Protein AF-A0A4Y2BB35-F1 (afdb_monomer_lite)

Radius of gyration: 25.3 Å; chains: 1; bounding box: 57×41×61 Å

Secondary structure (DSSP, 8-state):
-----BTGGGS--TTS-GGG-TT-B-----EEPTTT--EE-TT--GGGSGGGGT--PPP-PPPPTTHHHHHSS-SHHHHHHHHTHHHHHHHHHHHT---S-----TT-SS---------

Structure (mmCIF, N/CA/C/O backbone):
data_AF-A0A4Y2BB35-F1
#
_entry.id   AF-A0A4Y2BB35-F1
#
loop_
_atom_site.group_PDB
_atom_site.id
_atom_site.type_symbol
_atom_site.label_atom_id
_atom_site.label_alt_id
_atom_site.label_comp_id
_atom_site.label_asym_id
_atom_site.label_entity_id
_atom_site.label_seq_id
_atom_site.pdbx_PDB_ins_code
_atom_site.Cartn_x
_atom_site.Cartn_y
_atom_site.Cartn_z
_atom_site.occupancy
_atom_site.B_iso_or_equiv
_atom_site.auth_seq_id
_atom_site.auth_comp_id
_atom_site.auth_asym_id
_atom_site.auth_atom_id
_atom_site.pdbx_PDB_model_num
ATOM 1 N N . MET A 1 1 ? 40.602 7.270 -13.085 1.00 34.38 1 MET A N 1
ATOM 2 C CA . MET A 1 1 ? 39.403 7.978 -13.578 1.00 34.38 1 MET A CA 1
ATOM 3 C C . MET A 1 1 ? 38.334 6.911 -13.739 1.00 34.38 1 MET A C 1
ATOM 5 O O . MET A 1 1 ? 38.337 6.217 -14.743 1.00 34.38 1 MET A O 1
ATOM 9 N N . TRP A 1 2 ? 37.562 6.650 -12.684 1.00 41.47 2 TRP A N 1
ATOM 10 C CA . TRP A 1 2 ? 36.576 5.568 -12.674 1.00 41.47 2 TRP A CA 1
ATOM 11 C C . TRP A 1 2 ? 35.355 6.042 -13.463 1.00 41.47 2 TRP A C 1
ATOM 13 O O . TRP A 1 2 ? 34.714 7.020 -13.087 1.00 41.47 2 TRP A O 1
ATOM 23 N N . GLN A 1 3 ? 35.121 5.438 -14.627 1.00 48.91 3 GLN A N 1
ATOM 24 C CA . GLN A 1 3 ? 33.925 5.690 -15.424 1.00 48.91 3 GLN A CA 1
ATOM 25 C C . GLN A 1 3 ? 32.750 5.045 -14.687 1.00 48.91 3 GLN A C 1
ATOM 27 O O . GLN A 1 3 ? 32.669 3.823 -14.613 1.00 48.91 3 GLN A O 1
ATOM 32 N N . GLY A 1 4 ? 31.885 5.870 -14.095 1.00 52.38 4 GLY A N 1
ATOM 33 C CA . GLY A 1 4 ? 30.681 5.404 -13.414 1.00 52.38 4 GLY A CA 1
ATOM 34 C C . GLY A 1 4 ? 29.823 4.555 -14.353 1.00 52.38 4 GLY A C 1
ATOM 35 O O . GLY A 1 4 ? 29.536 4.954 -15.484 1.00 52.38 4 GLY A O 1
ATOM 36 N N . LEU A 1 5 ? 29.426 3.376 -13.877 1.00 57.91 5 LEU A N 1
ATOM 37 C CA . LEU A 1 5 ? 28.651 2.374 -14.611 1.00 57.91 5 LEU A CA 1
ATOM 38 C C . LEU A 1 5 ? 27.168 2.784 -14.669 1.00 57.91 5 LEU A C 1
ATOM 40 O O . LEU A 1 5 ? 26.292 2.195 -14.035 1.00 57.91 5 LEU A O 1
ATOM 44 N N . TYR A 1 6 ? 26.888 3.864 -15.398 1.00 56.31 6 TYR A N 1
ATOM 45 C CA . TYR A 1 6 ? 25.542 4.385 -15.615 1.00 56.31 6 TYR A CA 1
ATOM 46 C C . TYR A 1 6 ? 24.752 3.414 -16.511 1.00 56.31 6 TYR A C 1
ATOM 48 O O . TYR A 1 6 ? 25.129 3.215 -17.662 1.00 56.31 6 TYR A O 1
ATOM 56 N N . LEU A 1 7 ? 23.639 2.860 -16.002 1.00 59.09 7 LEU A N 1
ATOM 57 C CA . LEU A 1 7 ? 22.697 1.967 -16.712 1.00 59.09 7 LEU A CA 1
ATOM 58 C C . LEU A 1 7 ? 23.144 0.505 -16.905 1.00 59.09 7 LEU A C 1
ATOM 60 O O . LEU A 1 7 ? 22.440 -0.252 -17.574 1.00 59.09 7 LEU A O 1
ATOM 64 N N . GLU A 1 8 ? 24.238 0.058 -16.279 1.00 64.69 8 GLU A N 1
ATOM 65 C CA . GLU A 1 8 ? 24.688 -1.340 -16.413 1.00 64.69 8 GLU A CA 1
ATOM 66 C C . GLU A 1 8 ? 23.701 -2.381 -15.863 1.00 64.69 8 GLU A C 1
ATOM 68 O O . GLU A 1 8 ? 23.745 -3.536 -16.277 1.00 64.69 8 GLU A O 1
ATOM 73 N N . ALA A 1 9 ? 22.752 -1.982 -15.011 1.00 64.62 9 ALA A N 1
ATOM 74 C CA . ALA A 1 9 ? 21.692 -2.873 -14.539 1.00 64.62 9 ALA A CA 1
ATOM 75 C C . ALA A 1 9 ? 20.837 -3.478 -15.673 1.00 64.62 9 ALA A C 1
ATOM 77 O O . ALA A 1 9 ? 20.246 -4.537 -15.489 1.00 64.62 9 ALA A O 1
ATOM 78 N N . PHE A 1 10 ? 20.773 -2.825 -16.839 1.00 67.12 10 PHE A N 1
ATOM 79 C CA . PHE A 1 10 ? 20.014 -3.297 -18.005 1.00 67.12 10 PHE A CA 1
ATOM 80 C C . PHE A 1 10 ? 20.878 -4.016 -19.050 1.00 67.12 10 PHE A C 1
ATOM 82 O O . PHE A 1 10 ? 20.348 -4.545 -20.024 1.00 67.12 10 PHE A O 1
ATOM 89 N N . GLY A 1 11 ? 22.197 -4.039 -18.854 1.00 71.56 11 GLY A N 1
ATOM 90 C CA . GLY A 1 11 ? 23.178 -4.697 -19.715 1.00 71.56 11 GLY A CA 1
ATOM 91 C C . GLY A 1 11 ? 24.036 -5.650 -18.897 1.00 71.56 11 GLY A C 1
ATOM 92 O O . GLY A 1 11 ? 25.254 -5.490 -18.859 1.00 71.56 11 GLY A O 1
ATOM 93 N N . TYR A 1 12 ? 23.382 -6.581 -18.195 1.00 74.06 12 TYR A N 1
ATOM 94 C CA . TYR A 1 12 ? 24.055 -7.528 -17.312 1.00 74.06 12 TYR A CA 1
ATOM 95 C C . TYR A 1 12 ? 25.132 -8.318 -18.066 1.00 74.06 12 TYR A C 1
ATOM 97 O O . TYR A 1 12 ? 24.848 -8.994 -19.056 1.00 74.06 12 TYR A O 1
ATOM 105 N N . ASP A 1 13 ? 26.359 -8.241 -17.563 1.00 77.75 13 ASP A N 1
ATOM 106 C CA . ASP A 1 13 ? 27.518 -8.995 -18.009 1.00 77.75 13 ASP A CA 1
ATOM 107 C C . ASP A 1 13 ? 27.920 -9.960 -16.882 1.00 77.75 13 ASP A C 1
ATOM 109 O O . ASP A 1 13 ? 28.401 -9.514 -15.836 1.00 77.75 13 ASP A O 1
ATOM 113 N N . PRO A 1 14 ? 27.742 -11.279 -17.063 1.00 79.81 14 PRO A N 1
ATOM 114 C CA . PRO A 1 14 ? 28.024 -12.270 -16.027 1.00 79.81 14 PRO A CA 1
ATOM 115 C C . PRO A 1 14 ? 29.504 -12.355 -15.627 1.00 79.81 14 PRO A C 1
ATOM 117 O O . PRO A 1 14 ? 29.822 -13.007 -14.636 1.00 79.81 14 PRO A O 1
ATOM 120 N N . ILE A 1 15 ? 30.411 -11.730 -16.382 1.00 83.38 15 ILE A N 1
ATOM 121 C CA . ILE A 1 15 ? 31.850 -11.713 -16.094 1.00 83.38 15 ILE A CA 1
ATOM 122 C C . ILE A 1 15 ? 32.197 -10.612 -15.074 1.00 83.38 15 ILE A C 1
ATOM 124 O O . ILE A 1 15 ? 33.251 -10.664 -14.438 1.00 83.38 15 ILE A O 1
ATOM 128 N N . LYS A 1 16 ? 31.319 -9.620 -14.881 1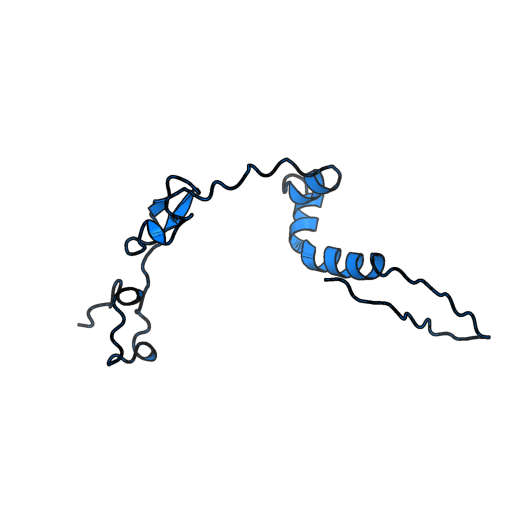.00 78.19 16 LYS A N 1
ATOM 129 C CA . LYS A 1 16 ? 31.555 -8.491 -13.974 1.00 78.19 16 LYS A CA 1
ATOM 130 C C . LYS A 1 16 ? 31.107 -8.800 -12.548 1.00 78.19 16 LYS A C 1
ATOM 132 O O . LYS A 1 16 ? 29.995 -9.271 -12.312 1.00 78.19 16 LYS A O 1
ATOM 137 N N . ASP A 1 17 ? 31.950 -8.440 -11.582 1.00 77.88 17 ASP A N 1
ATOM 138 C CA . ASP A 1 17 ? 31.593 -8.465 -10.163 1.00 77.88 17 ASP A CA 1
ATOM 139 C C . ASP A 1 17 ? 30.937 -7.139 -9.751 1.00 77.88 17 ASP A C 1
ATOM 141 O O . ASP A 1 17 ? 31.586 -6.186 -9.313 1.00 77.88 17 ASP A O 1
ATOM 145 N N . TYR A 1 18 ? 29.614 -7.078 -9.903 1.00 74.88 18 TYR A N 1
ATOM 146 C CA . TYR A 1 18 ? 28.801 -5.912 -9.551 1.00 74.88 18 TYR A CA 1
ATOM 147 C C . TYR A 1 18 ? 28.854 -5.544 -8.061 1.00 74.88 18 TYR A C 1
ATOM 149 O O . TYR A 1 18 ? 28.551 -4.403 -7.714 1.00 74.88 18 TYR A O 1
ATOM 157 N N . TRP A 1 19 ? 29.268 -6.460 -7.177 1.00 74.75 19 TRP A N 1
ATOM 158 C CA . TRP A 1 19 ? 29.418 -6.175 -5.748 1.00 74.75 19 TRP A CA 1
ATOM 159 C C . TRP A 1 19 ? 30.554 -5.181 -5.474 1.00 74.75 19 TRP A C 1
ATOM 161 O O . TRP A 1 19 ? 30.496 -4.405 -4.520 1.00 74.75 19 TRP A O 1
ATOM 171 N N . LEU A 1 20 ? 31.568 -5.157 -6.344 1.00 76.94 20 LEU A N 1
ATOM 172 C CA . LEU A 1 20 ? 32.710 -4.242 -6.265 1.00 76.94 20 LEU A CA 1
ATOM 173 C C . LEU A 1 20 ? 32.413 -2.850 -6.841 1.00 76.94 20 LEU A C 1
ATOM 175 O O . LEU A 1 20 ? 33.253 -1.954 -6.749 1.00 76.94 20 LEU A O 1
ATOM 179 N N . HIS A 1 21 ? 31.223 -2.647 -7.411 1.00 70.38 21 HIS A N 1
ATOM 180 C CA . HIS A 1 21 ? 30.821 -1.408 -8.066 1.00 70.38 21 HIS A CA 1
ATOM 181 C C . HIS A 1 21 ? 29.663 -0.731 -7.315 1.00 70.38 21 HIS A C 1
ATOM 183 O O . HIS A 1 21 ? 28.517 -0.801 -7.755 1.00 70.38 21 HIS A O 1
ATOM 189 N N . PRO A 1 22 ? 29.938 -0.005 -6.213 1.00 63.81 22 PRO A N 1
ATOM 190 C CA . PRO A 1 22 ? 28.908 0.702 -5.442 1.00 63.81 22 PRO A CA 1
ATOM 191 C C . PRO A 1 22 ? 28.172 1.799 -6.234 1.00 63.81 22 PRO A C 1
ATOM 193 O O . PRO A 1 22 ? 27.133 2.284 -5.796 1.00 63.81 22 PRO A O 1
ATOM 196 N N . GLU A 1 23 ? 28.688 2.181 -7.405 1.00 65.06 23 GLU A N 1
ATOM 197 C CA . GLU A 1 23 ? 28.062 3.128 -8.335 1.00 65.06 23 GLU A CA 1
ATOM 198 C C . GLU A 1 23 ? 27.192 2.453 -9.409 1.00 65.06 23 GLU A C 1
ATOM 200 O O . GLU A 1 23 ? 26.642 3.147 -10.268 1.00 65.06 23 GLU A O 1
ATOM 205 N N . ALA A 1 24 ? 27.052 1.121 -9.383 1.00 64.25 24 ALA A N 1
ATOM 206 C CA . ALA A 1 24 ? 26.137 0.400 -10.259 1.00 64.25 24 ALA A CA 1
ATOM 207 C C . ALA A 1 24 ? 24.702 0.873 -9.986 1.00 64.25 24 ALA A C 1
ATOM 209 O O . ALA A 1 24 ? 24.076 0.535 -8.982 1.00 64.25 24 ALA A O 1
ATOM 210 N N . ALA A 1 25 ? 24.189 1.707 -10.887 1.00 66.69 25 ALA A N 1
ATOM 211 C CA . ALA A 1 25 ? 22.910 2.371 -10.726 1.00 66.69 25 ALA A CA 1
ATOM 212 C C . ALA A 1 25 ? 21.998 2.074 -11.917 1.00 66.69 25 ALA A C 1
ATOM 214 O O . ALA A 1 25 ? 22.348 2.312 -13.074 1.00 66.69 25 ALA A O 1
ATOM 215 N N . ILE A 1 26 ? 20.771 1.647 -11.606 1.00 68.19 26 ILE A N 1
ATOM 216 C CA . ILE A 1 26 ? 19.649 1.502 -12.553 1.00 68.19 26 ILE A CA 1
ATOM 217 C C . ILE A 1 26 ? 19.342 2.857 -13.235 1.00 68.19 26 ILE A C 1
ATOM 219 O O . ILE A 1 26 ? 18.848 2.923 -14.355 1.00 68.19 26 ILE A O 1
ATOM 223 N N . GLY A 1 27 ? 19.694 3.970 -12.586 1.00 72.56 27 GLY A N 1
ATOM 224 C CA . GLY A 1 27 ? 19.449 5.328 -13.067 1.00 72.56 27 GLY A CA 1
ATOM 225 C C . GLY A 1 27 ? 18.250 5.984 -12.378 1.00 72.56 27 GLY A C 1
ATOM 226 O O . GLY A 1 27 ? 17.564 5.385 -11.552 1.00 72.56 27 GLY A O 1
ATOM 227 N N . LYS A 1 28 ? 18.009 7.268 -12.671 1.00 76.19 28 LYS A N 1
ATOM 228 C CA . LYS A 1 28 ? 16.917 8.038 -12.047 1.00 76.19 28 LYS A CA 1
ATOM 229 C C . LYS A 1 28 ? 15.560 7.645 -12.649 1.00 76.19 28 LYS A C 1
ATOM 231 O O . LYS A 1 28 ? 15.397 7.707 -13.864 1.00 76.19 28 LYS A O 1
ATOM 236 N N . MET A 1 29 ? 14.573 7.344 -11.800 1.00 80.19 29 MET A N 1
ATOM 237 C CA . MET A 1 29 ? 13.168 7.142 -12.195 1.00 80.19 29 MET A CA 1
ATOM 238 C C . MET A 1 29 ? 12.462 8.492 -12.390 1.00 80.19 29 MET A C 1
ATOM 240 O O . MET A 1 29 ? 11.743 8.976 -11.512 1.00 80.19 29 MET A O 1
ATOM 244 N N . ASN A 1 30 ? 12.737 9.157 -13.509 1.00 81.44 30 ASN A N 1
ATOM 245 C CA . ASN A 1 30 ? 12.249 10.510 -13.794 1.00 81.44 30 ASN A CA 1
ATOM 246 C C . ASN A 1 30 ? 11.291 10.598 -14.987 1.00 81.44 30 ASN A C 1
ATOM 248 O O . ASN A 1 30 ? 10.804 11.688 -15.283 1.00 81.44 30 ASN A O 1
ATOM 252 N N . VAL A 1 31 ? 11.008 9.486 -15.660 1.00 79.62 31 VAL A N 1
ATOM 253 C CA . VAL A 1 31 ? 10.041 9.439 -16.757 1.00 79.62 31 VAL A CA 1
ATOM 254 C C . VAL A 1 31 ? 8.698 9.000 -16.181 1.00 79.62 31 VAL A C 1
ATOM 256 O O . VAL A 1 31 ? 8.642 8.045 -15.422 1.00 79.62 31 VAL A O 1
ATOM 259 N N . VAL A 1 32 ? 7.608 9.699 -16.489 1.00 81.88 32 VAL A N 1
ATOM 260 C CA . VAL A 1 32 ? 6.263 9.310 -16.033 1.00 81.88 32 VAL A CA 1
ATOM 261 C C . VAL A 1 32 ? 5.548 8.598 -17.170 1.00 81.88 32 VAL A C 1
ATOM 263 O O . VAL A 1 32 ? 5.408 9.145 -18.264 1.00 81.88 32 VAL A O 1
ATOM 266 N N . PHE A 1 33 ? 5.090 7.376 -16.920 1.00 79.50 33 PHE A N 1
ATOM 267 C CA . PHE A 1 33 ? 4.448 6.560 -17.933 1.00 79.50 33 PHE A CA 1
ATOM 268 C C . PHE A 1 33 ? 3.009 7.008 -18.218 1.00 79.50 33 PHE A C 1
ATOM 270 O O . PHE A 1 33 ? 2.212 7.199 -17.300 1.00 79.50 33 PHE A O 1
ATOM 277 N N . LYS A 1 34 ? 2.649 7.136 -19.501 1.00 76.50 34 LYS A N 1
ATOM 278 C CA . LYS A 1 34 ? 1.383 7.756 -19.937 1.00 76.50 34 LYS A CA 1
ATOM 279 C C . LYS A 1 34 ? 0.114 7.080 -19.408 1.00 76.50 34 LYS A C 1
ATOM 281 O O . LYS A 1 34 ? -0.856 7.775 -19.128 1.00 76.50 34 LYS A O 1
ATOM 286 N N . TYR A 1 35 ? 0.105 5.751 -19.278 1.00 75.44 35 TYR A 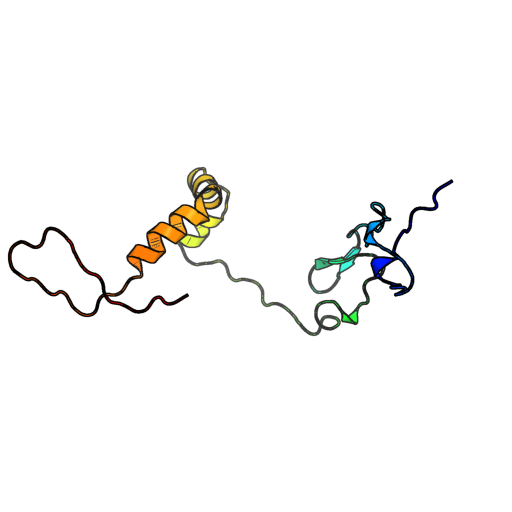N 1
ATOM 287 C CA . TYR A 1 35 ? -1.132 5.010 -19.003 1.00 75.44 35 TYR A CA 1
ATOM 288 C C . TYR A 1 35 ? -1.417 4.830 -17.513 1.00 75.44 35 TYR A C 1
ATOM 290 O O . TYR A 1 35 ? -2.544 5.046 -17.082 1.00 75.44 35 TYR A O 1
ATOM 298 N N . CYS A 1 36 ? -0.404 4.472 -16.722 1.00 75.00 36 CYS A N 1
ATOM 299 C CA . CYS A 1 36 ? -0.570 4.212 -15.289 1.00 75.00 36 CYS A CA 1
ATOM 300 C C . CYS A 1 36 ? 0.144 5.224 -14.383 1.00 75.00 36 CYS A C 1
ATOM 302 O O . CYS A 1 36 ? 0.143 5.057 -13.169 1.00 75.00 36 CYS A O 1
ATOM 304 N N . ARG A 1 37 ? 0.739 6.288 -14.950 1.00 76.06 37 ARG A N 1
ATOM 305 C CA . ARG A 1 37 ? 1.451 7.365 -14.228 1.00 76.06 37 ARG A CA 1
ATOM 306 C C . ARG A 1 37 ? 2.578 6.884 -13.305 1.00 76.06 37 ARG A C 1
ATOM 308 O O . ARG A 1 37 ? 3.071 7.652 -12.481 1.00 76.06 37 ARG A O 1
ATOM 315 N N . ALA A 1 38 ? 3.013 5.638 -13.468 1.00 78.88 38 ALA A N 1
ATOM 316 C CA . ALA A 1 38 ? 4.173 5.093 -12.786 1.00 78.88 38 ALA A CA 1
ATOM 317 C C . ALA A 1 38 ? 5.439 5.839 -13.227 1.00 78.88 38 ALA A C 1
ATOM 319 O O . ALA A 1 38 ? 5.556 6.242 -14.387 1.00 78.88 38 ALA A O 1
ATOM 320 N N . LYS A 1 39 ? 6.385 6.031 -12.304 1.00 82.19 39 LYS A N 1
ATOM 321 C CA . LYS A 1 39 ? 7.715 6.543 -12.643 1.00 82.19 39 LYS A CA 1
ATOM 322 C C . LYS A 1 39 ? 8.555 5.390 -13.180 1.00 82.19 39 LYS A C 1
ATOM 324 O O . LYS A 1 39 ? 8.611 4.349 -12.539 1.00 82.19 39 LYS A O 1
ATOM 329 N N . ILE A 1 40 ? 9.197 5.605 -14.318 1.00 76.94 40 ILE A N 1
ATOM 330 C CA . ILE A 1 40 ? 10.046 4.645 -15.017 1.00 76.94 40 ILE A CA 1
ATOM 331 C C . ILE A 1 40 ? 11.448 5.235 -15.186 1.00 76.94 40 ILE A C 1
ATOM 333 O O . ILE A 1 40 ? 11.647 6.458 -15.248 1.00 76.94 40 ILE A O 1
ATOM 337 N N . SER A 1 41 ? 12.432 4.352 -15.205 1.00 75.38 41 SER A N 1
ATOM 338 C CA . SER A 1 41 ? 13.809 4.645 -15.581 1.00 75.38 41 SER A CA 1
ATOM 339 C C . SER A 1 41 ? 13.941 4.688 -17.109 1.00 75.38 41 SER A C 1
ATOM 341 O O . SER A 1 41 ? 13.110 4.156 -17.841 1.00 75.38 41 SER A O 1
ATOM 343 N N . LYS A 1 42 ? 14.984 5.348 -17.623 1.00 72.06 42 LYS A N 1
ATOM 344 C CA . LYS A 1 42 ? 15.154 5.549 -19.077 1.00 72.06 42 LYS A CA 1
ATOM 345 C C . LYS A 1 42 ? 15.378 4.261 -19.879 1.00 72.06 42 LYS A C 1
ATOM 347 O O . LYS A 1 42 ? 15.197 4.287 -21.091 1.00 72.06 42 LYS A O 1
ATOM 352 N N . CYS A 1 43 ? 15.813 3.188 -19.228 1.00 71.38 43 CYS A N 1
ATOM 353 C CA . CYS A 1 43 ? 16.176 1.929 -19.879 1.00 71.38 43 CYS A CA 1
ATOM 354 C C . CYS A 1 43 ? 15.107 0.844 -19.754 1.00 71.38 43 CYS A C 1
ATOM 356 O O . CYS A 1 43 ? 15.241 -0.212 -20.363 1.00 71.38 43 CYS A O 1
ATOM 358 N N . GLU A 1 44 ? 14.040 1.100 -19.001 1.00 74.25 44 GLU A N 1
ATOM 359 C CA . GLU A 1 44 ? 12.888 0.212 -18.956 1.00 74.25 44 GLU A CA 1
ATOM 360 C C . GLU A 1 44 ? 12.096 0.279 -20.263 1.00 74.25 44 GLU A C 1
ATOM 362 O O . GLU A 1 44 ? 11.817 1.355 -20.801 1.00 74.25 44 GLU A O 1
ATOM 367 N N . THR A 1 45 ? 11.713 -0.888 -20.777 1.00 71.50 45 THR A N 1
ATOM 368 C CA . THR A 1 45 ? 10.909 -0.984 -21.992 1.00 71.50 45 THR A CA 1
ATOM 369 C C . THR A 1 45 ? 9.429 -0.773 -21.693 1.00 71.50 45 THR A C 1
ATOM 371 O O . THR A 1 45 ? 8.921 -1.045 -20.605 1.00 71.50 45 THR A O 1
ATOM 374 N N . LEU A 1 46 ? 8.708 -0.317 -22.716 1.00 67.56 46 LEU A N 1
ATOM 375 C CA . LEU A 1 46 ? 7.264 -0.094 -22.675 1.00 67.56 46 LEU A CA 1
ATOM 376 C C . LEU A 1 46 ? 6.465 -1.350 -22.273 1.00 67.56 46 LEU A C 1
ATOM 378 O O . LEU A 1 46 ? 5.398 -1.249 -21.672 1.00 67.56 46 LEU A O 1
ATOM 382 N N . GLU A 1 47 ? 6.993 -2.529 -22.600 1.00 68.56 47 GLU A N 1
ATOM 383 C CA . GLU A 1 47 ? 6.374 -3.826 -22.326 1.00 68.56 47 GLU A CA 1
ATOM 384 C C . GLU A 1 47 ? 6.430 -4.225 -20.847 1.00 68.56 47 GLU A C 1
ATOM 386 O O . GLU A 1 47 ? 5.529 -4.918 -20.378 1.00 68.56 47 GLU A O 1
ATOM 391 N N . MET A 1 48 ? 7.414 -3.733 -20.085 1.00 71.19 48 MET A N 1
ATOM 392 C CA . MET A 1 48 ? 7.499 -3.986 -18.640 1.00 71.19 48 MET A CA 1
ATOM 393 C C . MET A 1 48 ? 6.392 -3.283 -17.842 1.00 71.19 48 MET A C 1
ATOM 395 O O . MET A 1 48 ? 6.135 -3.655 -16.699 1.00 71.19 48 MET A O 1
ATOM 399 N N . PHE A 1 49 ? 5.714 -2.284 -18.421 1.00 71.44 49 PHE A N 1
ATOM 400 C CA . PHE A 1 49 ? 4.770 -1.436 -17.694 1.00 71.44 49 PHE A CA 1
ATOM 401 C C . PHE A 1 49 ? 3.340 -1.567 -18.203 1.00 71.44 49 PHE A C 1
ATOM 403 O O . PHE A 1 49 ? 3.011 -1.230 -19.342 1.00 71.44 49 PHE A O 1
ATOM 410 N N . CYS A 1 50 ? 2.455 -1.994 -17.299 1.00 71.88 50 CYS A N 1
ATOM 411 C CA . CYS A 1 50 ? 1.004 -2.002 -17.497 1.00 71.88 50 CYS A CA 1
ATOM 412 C C . CYS A 1 50 ? 0.583 -2.751 -18.784 1.00 71.88 50 CYS A C 1
ATOM 414 O O . CYS A 1 50 ? -0.421 -2.401 -19.402 1.00 71.88 50 CYS A O 1
ATOM 416 N N . SER A 1 51 ? 1.380 -3.749 -19.203 1.00 74.31 51 SER A N 1
ATOM 417 C CA . SER A 1 51 ? 1.254 -4.497 -20.465 1.00 74.31 51 SER A CA 1
ATOM 418 C C . SER A 1 51 ? 1.019 -3.574 -21.664 1.00 74.31 51 SER A C 1
ATOM 420 O O . SER A 1 51 ? 0.022 -3.707 -22.375 1.00 74.31 51 SER A O 1
ATOM 422 N N . ASN A 1 52 ? 1.884 -2.568 -21.839 1.00 71.12 52 ASN A N 1
ATOM 423 C CA . ASN A 1 52 ? 1.742 -1.531 -22.867 1.00 71.12 52 ASN A CA 1
ATOM 424 C C . ASN A 1 52 ? 0.422 -0.726 -22.758 1.00 71.12 52 ASN A C 1
ATOM 426 O O . ASN A 1 52 ? -0.157 -0.279 -23.747 1.00 71.12 52 ASN A O 1
ATOM 430 N N . GLY A 1 53 ? -0.081 -0.545 -21.536 1.00 71.44 53 GLY A N 1
ATOM 431 C CA . GLY A 1 53 ? -1.361 0.119 -21.269 1.00 71.44 53 GLY A CA 1
ATOM 432 C C . GLY A 1 53 ? -2.594 -0.775 -21.386 1.00 71.44 53 GLY A C 1
ATOM 433 O O . GLY A 1 53 ? -3.701 -0.271 -21.210 1.00 71.44 53 GLY A O 1
ATOM 434 N N . SER A 1 54 ? -2.429 -2.076 -21.644 1.00 74.38 54 SER A N 1
ATOM 435 C CA . SER A 1 54 ? -3.544 -3.036 -21.668 1.00 74.38 54 SER A CA 1
ATOM 436 C C . SER A 1 54 ? -4.154 -3.244 -20.281 1.00 74.38 54 SER A C 1
ATOM 438 O O . SER A 1 54 ? -5.344 -3.524 -20.158 1.00 74.38 54 SER A O 1
ATOM 440 N N . VAL A 1 55 ? -3.359 -3.071 -19.221 1.00 75.12 55 VAL A N 1
ATOM 441 C CA . VAL A 1 55 ? -3.852 -3.096 -17.842 1.00 75.12 55 VAL A CA 1
ATOM 442 C C . VAL A 1 55 ? -4.274 -1.685 -17.450 1.00 75.12 55 VAL A C 1
ATOM 444 O O . VAL A 1 55 ? -3.451 -0.848 -17.070 1.00 75.12 55 VAL A O 1
ATOM 447 N N . LYS A 1 56 ? -5.578 -1.416 -17.540 1.00 72.06 56 LYS A N 1
ATOM 448 C CA . LYS A 1 56 ? -6.192 -0.215 -16.972 1.00 72.06 56 LYS A CA 1
ATOM 449 C C . LYS A 1 56 ? -6.659 -0.535 -15.556 1.00 72.06 56 LYS A C 1
ATOM 451 O O . LYS A 1 56 ? -7.624 -1.271 -15.378 1.00 72.06 56 LYS A O 1
ATOM 456 N N . LEU A 1 57 ? -5.978 0.019 -14.556 1.00 71.56 57 LEU A N 1
ATOM 457 C CA . LEU A 1 57 ? -6.466 -0.062 -13.182 1.00 71.56 57 LEU A CA 1
ATOM 458 C C . LEU A 1 57 ? -7.788 0.722 -13.082 1.00 71.56 57 LEU A C 1
ATOM 460 O O . LEU A 1 57 ? -7.848 1.852 -13.586 1.00 71.56 57 LEU A O 1
ATOM 464 N N . PRO A 1 58 ? -8.847 0.148 -12.484 1.00 74.88 58 PRO A N 1
ATOM 465 C CA . PRO A 1 58 ? -10.057 0.903 -12.200 1.00 74.88 58 PRO A CA 1
ATOM 466 C C . PRO A 1 58 ? -9.724 2.063 -11.258 1.00 74.88 58 PRO A C 1
ATOM 468 O O . PRO A 1 58 ? -8.784 1.987 -10.461 1.00 74.88 58 PRO A O 1
AT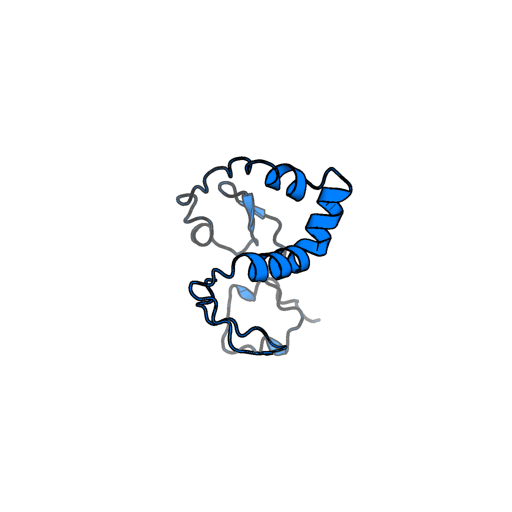OM 471 N N . SER A 1 59 ? -10.484 3.154 -11.358 1.00 72.31 59 SER A N 1
ATOM 472 C CA . SER A 1 59 ? -10.433 4.188 -10.329 1.00 72.31 59 SER A CA 1
ATOM 473 C C . SER A 1 59 ? -10.810 3.552 -8.998 1.00 72.31 59 SER A C 1
ATOM 475 O O . SER A 1 59 ? -11.804 2.835 -8.922 1.00 72.31 59 SER A O 1
ATOM 477 N N . LEU A 1 60 ? -10.006 3.797 -7.966 1.00 77.31 60 LEU A N 1
ATOM 478 C CA . LEU A 1 60 ? -10.390 3.425 -6.614 1.00 77.31 60 LEU A CA 1
ATOM 479 C C . LEU A 1 60 ? -11.567 4.311 -6.218 1.00 77.31 60 LEU A C 1
ATOM 481 O O . LEU A 1 60 ? -11.409 5.530 -6.114 1.00 77.31 60 LEU A O 1
ATOM 485 N N . ASP A 1 61 ? -12.732 3.698 -6.039 1.00 84.75 61 ASP A N 1
ATOM 486 C CA . ASP A 1 61 ? -13.872 4.383 -5.449 1.00 84.75 61 ASP A CA 1
ATOM 487 C C . ASP A 1 61 ? -13.508 4.845 -4.037 1.00 84.75 61 ASP A C 1
ATOM 489 O O . ASP A 1 61 ? -12.676 4.235 -3.350 1.00 84.75 61 ASP A O 1
ATOM 493 N N . GLN A 1 62 ? -14.111 5.952 -3.604 1.00 87.50 62 GLN A N 1
ATOM 494 C CA . GLN A 1 62 ? -13.903 6.419 -2.242 1.00 87.50 62 GLN A CA 1
ATOM 495 C C . GLN A 1 62 ? -14.372 5.335 -1.261 1.00 87.50 62 GLN A C 1
ATOM 497 O O . GLN A 1 62 ? -15.491 4.832 -1.397 1.00 87.50 62 GLN A O 1
ATOM 502 N N . PRO A 1 63 ? -13.539 4.959 -0.276 1.00 90.19 63 PRO A N 1
ATOM 503 C CA . PRO A 1 63 ? -13.955 4.002 0.732 1.00 90.19 63 PRO A CA 1
ATOM 504 C C . PRO A 1 63 ? -15.158 4.531 1.531 1.00 90.19 63 PRO A C 1
ATOM 506 O O . PRO A 1 63 ? -15.332 5.743 1.654 1.00 90.19 63 PRO A O 1
ATOM 509 N N . PRO A 1 64 ? -15.991 3.644 2.096 1.00 92.94 64 PRO A N 1
ATOM 510 C CA . PRO A 1 64 ? -17.108 4.054 2.941 1.00 92.94 64 PRO A CA 1
ATOM 511 C C . PRO A 1 64 ? -16.624 4.657 4.271 1.00 92.94 64 PRO A C 1
ATOM 513 O O . PRO A 1 64 ? -15.529 4.354 4.751 1.00 92.94 64 PRO A O 1
ATOM 516 N N . GLU A 1 65 ? -17.456 5.482 4.907 1.00 93.75 65 GLU A N 1
ATOM 517 C CA . GLU A 1 65 ? -17.199 5.948 6.276 1.00 93.75 65 GLU A CA 1
ATOM 518 C C . GLU A 1 65 ? -17.383 4.811 7.300 1.00 93.75 65 GLU A C 1
ATOM 520 O O . GLU A 1 65 ? -18.250 3.954 7.105 1.00 93.75 65 GLU A O 1
ATOM 525 N N . PRO A 1 66 ? -16.583 4.765 8.387 1.00 91.06 66 PRO A N 1
ATOM 526 C CA . PRO A 1 66 ? -15.637 5.790 8.861 1.00 91.06 66 PRO A CA 1
ATOM 527 C C . PRO A 1 66 ? -14.228 5.728 8.228 1.00 91.06 66 PRO A C 1
ATOM 529 O O . PRO A 1 66 ? -13.326 6.472 8.619 1.00 91.06 66 PRO A O 1
ATOM 532 N N . LEU A 1 67 ? -13.982 4.792 7.302 1.00 91.50 67 LEU A N 1
ATOM 533 C CA . LEU A 1 67 ? -12.633 4.518 6.802 1.00 91.50 67 LEU A CA 1
ATOM 534 C C . LEU A 1 67 ? -12.073 5.691 5.995 1.00 91.50 67 LEU A C 1
ATOM 536 O O . LEU A 1 67 ? -10.897 6.015 6.145 1.00 91.50 67 LEU A O 1
ATOM 540 N N . TYR A 1 68 ? -12.904 6.339 5.175 1.00 93.56 68 TYR A N 1
ATOM 541 C CA . TYR A 1 68 ? -12.492 7.505 4.394 1.00 93.56 68 TYR A CA 1
ATOM 542 C C . TYR A 1 68 ? -11.955 8.635 5.273 1.00 93.56 68 TYR A C 1
ATOM 544 O O . TYR A 1 68 ? -10.838 9.106 5.043 1.00 93.56 68 TYR A O 1
ATOM 552 N N . SER A 1 69 ? -12.687 9.013 6.325 1.00 95.38 69 SER A N 1
ATOM 553 C CA . SER A 1 69 ? -12.238 10.038 7.266 1.00 95.38 69 SER A CA 1
ATOM 554 C C . SER A 1 69 ? -10.903 9.674 7.921 1.00 95.38 69 SER A C 1
ATOM 556 O O . SER A 1 69 ? -10.012 10.523 8.003 1.00 95.38 69 SER A O 1
ATOM 558 N N . LEU A 1 70 ? -10.710 8.405 8.299 1.00 94.25 70 LEU A N 1
ATOM 559 C CA . LEU A 1 70 ? -9.478 7.916 8.930 1.00 94.25 70 LEU A CA 1
ATOM 560 C C . LEU A 1 70 ? -8.258 7.931 8.001 1.00 94.25 70 LEU A C 1
ATOM 562 O O . LEU A 1 70 ? -7.148 8.182 8.469 1.00 94.25 70 LEU A O 1
ATOM 566 N N . ILE A 1 71 ? -8.435 7.680 6.701 1.00 93.75 71 ILE A N 1
ATOM 567 C CA . ILE A 1 71 ? -7.321 7.648 5.736 1.00 93.75 71 ILE A CA 1
ATOM 568 C C . ILE A 1 71 ? -7.121 8.967 4.980 1.00 93.75 71 ILE A C 1
ATOM 570 O O . ILE A 1 71 ? -6.191 9.072 4.183 1.00 93.75 71 ILE A O 1
ATOM 574 N N . SER A 1 72 ? -7.974 9.967 5.216 1.00 94.06 72 SER A N 1
ATOM 575 C CA . SER A 1 72 ? -7.945 11.250 4.503 1.00 94.06 72 SER A CA 1
ATOM 576 C C . SER A 1 72 ? -6.653 12.051 4.719 1.00 94.06 72 SER A C 1
ATOM 578 O O . SER A 1 72 ? -6.247 12.810 3.842 1.00 94.06 72 SER A O 1
ATOM 580 N N . GLY A 1 73 ? -6.009 11.905 5.883 1.00 94.00 73 GLY A N 1
ATOM 581 C CA . GLY A 1 73 ? -4.828 12.683 6.275 1.00 94.00 73 GLY A CA 1
ATOM 582 C C . GLY A 1 73 ? -5.107 14.168 6.550 1.00 94.00 73 GLY A C 1
ATOM 583 O O . GLY A 1 73 ? -4.163 14.940 6.709 1.00 94.00 73 GLY A O 1
ATOM 584 N N . VAL A 1 74 ? -6.379 14.580 6.589 1.00 95.50 74 VAL A N 1
ATOM 585 C CA . VAL A 1 74 ? -6.796 15.982 6.752 1.00 95.50 74 VAL A CA 1
ATOM 586 C C . VAL A 1 74 ? -6.929 16.371 8.225 1.00 95.50 74 VAL A C 1
ATOM 588 O O . VAL A 1 74 ? -6.535 17.465 8.621 1.00 95.50 74 VAL A O 1
ATOM 591 N N . THR A 1 75 ? -7.491 15.489 9.052 1.00 96.38 75 THR A N 1
ATOM 592 C CA . THR A 1 75 ? -7.724 15.744 10.481 1.00 96.38 75 THR A CA 1
ATOM 593 C C . THR A 1 75 ? -6.576 15.217 11.336 1.00 96.38 75 THR A C 1
ATOM 595 O O . THR A 1 75 ? -5.872 14.283 10.942 1.00 96.38 75 THR A O 1
ATOM 598 N N . LEU A 1 76 ? -6.420 15.752 12.552 1.00 97.06 76 LEU A N 1
ATOM 599 C CA . LEU A 1 76 ? -5.433 15.245 13.513 1.00 97.06 76 LEU A CA 1
ATOM 600 C C . LEU A 1 76 ? -5.623 13.744 13.792 1.00 97.06 76 LEU A C 1
ATOM 602 O O . LEU A 1 76 ? -4.647 13.002 13.880 1.00 97.06 76 LEU A O 1
ATOM 606 N N . GLU A 1 77 ? -6.876 13.293 13.867 1.00 95.44 77 GLU A N 1
ATOM 607 C CA . GLU A 1 77 ? -7.221 11.881 14.045 1.00 95.44 77 GLU A CA 1
ATOM 608 C C . GLU A 1 77 ? -6.760 11.026 12.865 1.00 95.44 77 GLU A C 1
ATOM 610 O O . GLU A 1 77 ? -6.145 9.982 13.073 1.00 95.44 77 GLU A O 1
ATOM 615 N N . SER A 1 78 ? -6.988 11.485 11.632 1.00 96.62 78 SER A N 1
ATOM 616 C CA . SER A 1 78 ? -6.556 10.762 10.432 1.00 96.62 78 SER A CA 1
ATOM 617 C C . SER A 1 78 ? -5.029 10.662 10.338 1.00 96.62 78 SER A C 1
ATOM 619 O O . SER A 1 78 ? -4.485 9.606 10.022 1.00 96.62 78 SER A O 1
ATOM 621 N N . ILE A 1 79 ? -4.307 11.724 10.711 1.00 97.38 79 ILE A N 1
ATOM 622 C CA . ILE A 1 79 ? -2.840 11.726 10.755 1.00 97.38 79 ILE A CA 1
ATOM 623 C C . ILE A 1 79 ? -2.347 10.734 11.812 1.00 97.38 79 ILE A C 1
ATOM 625 O O . ILE A 1 79 ? -1.475 9.908 11.532 1.00 97.38 79 ILE A O 1
ATOM 629 N N . HIS A 1 80 ? -2.929 10.775 13.012 1.00 97.25 80 HIS A N 1
ATOM 630 C CA . HIS A 1 80 ? -2.592 9.847 14.086 1.00 97.25 80 HIS A CA 1
ATOM 631 C C . HIS A 1 80 ? -2.877 8.389 13.691 1.00 97.25 80 HIS A C 1
ATOM 633 O O . HIS A 1 80 ? -2.052 7.505 13.944 1.00 97.25 80 HIS A O 1
ATOM 639 N N . PHE A 1 81 ? -4.020 8.137 13.046 1.00 95.38 81 PHE A N 1
ATOM 640 C CA . PHE A 1 81 ? -4.399 6.825 12.532 1.00 95.38 81 PHE A CA 1
ATOM 641 C C . PHE A 1 81 ? -3.382 6.309 11.515 1.00 95.38 81 PHE A C 1
ATOM 643 O O . PHE A 1 81 ? -2.864 5.206 11.682 1.00 95.38 81 PHE A O 1
ATOM 650 N N . LEU A 1 82 ? -3.022 7.118 10.514 1.00 95.06 82 LEU A N 1
ATOM 651 C CA . LEU A 1 82 ? -2.043 6.751 9.488 1.00 95.06 82 LEU A CA 1
ATOM 652 C C . LEU A 1 82 ? -0.659 6.453 10.085 1.00 95.06 82 LEU A C 1
ATOM 654 O O . LEU A 1 82 ? -0.029 5.467 9.705 1.00 95.06 82 LEU A O 1
ATOM 658 N N . GLN A 1 83 ? -0.209 7.243 11.064 1.00 97.06 83 GLN A N 1
ATOM 659 C CA . GLN A 1 83 ? 1.066 7.021 11.761 1.00 97.06 83 GLN A CA 1
ATOM 660 C C . GLN A 1 83 ? 1.081 5.736 12.602 1.00 97.06 83 GLN A C 1
ATOM 662 O O . GLN A 1 83 ? 2.140 5.145 12.813 1.00 97.06 83 GLN A O 1
ATOM 667 N N . ASN A 1 84 ? -0.081 5.287 13.080 1.00 95.81 84 ASN A N 1
ATOM 668 C CA . ASN A 1 84 ? -0.213 4.131 13.967 1.00 95.81 84 ASN A CA 1
ATOM 669 C C . ASN A 1 84 ? -0.991 2.966 13.331 1.00 95.81 84 ASN A C 1
ATOM 671 O O . ASN A 1 84 ? -1.414 2.057 14.048 1.00 95.81 84 ASN A O 1
ATOM 675 N N . ASN A 1 85 ? -1.158 2.943 12.005 1.00 93.25 85 ASN A N 1
ATOM 676 C CA . ASN A 1 85 ? -2.043 1.999 11.312 1.00 93.25 85 ASN A CA 1
ATOM 677 C C . ASN A 1 85 ? -1.736 0.525 11.637 1.00 93.25 85 ASN A C 1
ATOM 679 O O . ASN A 1 85 ? -2.647 -0.270 11.844 1.00 93.25 85 ASN A O 1
ATOM 683 N N . ARG A 1 86 ? -0.455 0.163 11.781 1.00 93.12 86 ARG A N 1
ATOM 684 C CA . ARG A 1 86 ? -0.019 -1.189 12.155 1.00 93.12 86 ARG A CA 1
ATOM 685 C C . ARG A 1 86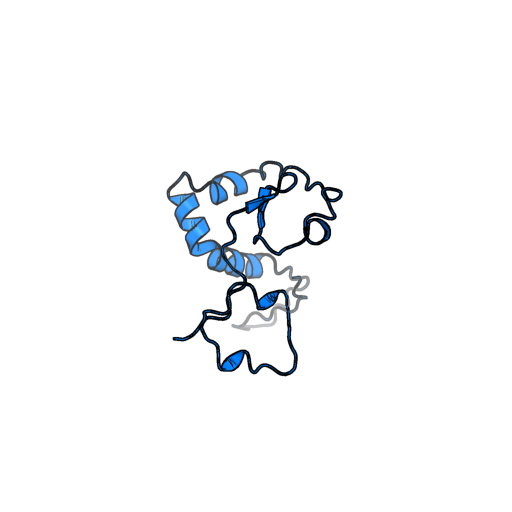 ? -0.526 -1.597 13.534 1.00 93.12 86 ARG A C 1
ATOM 687 O O . ARG A 1 86 ? -0.924 -2.743 13.706 1.00 93.12 86 ARG A O 1
ATOM 694 N N . LYS A 1 87 ? -0.531 -0.671 14.500 1.00 93.19 87 LYS A N 1
ATOM 695 C CA . LYS A 1 87 ? -1.033 -0.930 15.858 1.00 93.19 87 LYS A CA 1
ATOM 696 C C . LYS A 1 87 ? -2.544 -1.125 15.837 1.00 93.19 87 LYS A C 1
ATOM 698 O O . LYS A 1 87 ? -3.031 -2.091 16.410 1.00 93.19 87 LYS A O 1
ATOM 703 N N . TYR A 1 88 ? -3.266 -0.255 15.131 1.00 91.56 88 TYR A N 1
ATOM 704 C CA . TYR A 1 88 ? -4.712 -0.397 14.957 1.00 91.56 88 TYR A CA 1
ATOM 705 C C . TYR A 1 88 ? -5.072 -1.731 14.292 1.00 91.56 88 TYR A C 1
ATOM 707 O O . TYR A 1 88 ? -5.903 -2.464 14.821 1.00 91.56 88 TYR A O 1
ATOM 715 N N . ASN A 1 89 ? -4.388 -2.100 13.206 1.00 87.31 89 ASN A N 1
ATOM 716 C CA . ASN A 1 89 ? -4.608 -3.375 12.525 1.00 87.31 89 ASN A CA 1
ATOM 717 C C . ASN A 1 89 ? -4.295 -4.576 13.427 1.00 87.31 89 ASN A C 1
ATOM 719 O O . ASN A 1 89 ? -5.059 -5.534 13.435 1.00 87.31 89 ASN A O 1
ATOM 723 N N . ALA A 1 90 ? -3.218 -4.525 14.216 1.00 86.94 90 ALA A N 1
ATOM 724 C CA . ALA A 1 90 ? -2.887 -5.586 15.167 1.00 86.94 90 ALA A CA 1
ATOM 725 C C . ALA A 1 90 ? -3.965 -5.748 16.255 1.00 86.94 90 ALA A C 1
ATOM 727 O O . ALA A 1 90 ? -4.348 -6.869 16.582 1.00 86.94 90 ALA A O 1
ATOM 728 N N . CYS A 1 91 ? -4.508 -4.645 16.777 1.00 84.19 91 CYS A N 1
ATOM 729 C CA . CYS A 1 91 ? -5.627 -4.695 17.719 1.00 84.19 91 CYS A CA 1
ATOM 730 C C . CYS A 1 91 ? -6.891 -5.285 17.075 1.00 84.19 91 CYS A C 1
ATOM 732 O O . CYS A 1 91 ? -7.564 -6.114 17.685 1.00 84.19 91 CYS A O 1
ATOM 734 N N . LEU A 1 92 ? -7.200 -4.892 15.836 1.00 79.88 92 LEU A N 1
ATOM 735 C CA . LEU A 1 92 ? -8.363 -5.395 15.101 1.00 79.88 92 LEU A CA 1
ATOM 736 C C . LEU A 1 92 ? -8.242 -6.882 14.742 1.00 79.88 92 LEU A C 1
ATOM 738 O O . LEU A 1 92 ? -9.254 -7.572 14.757 1.00 79.88 92 LEU A O 1
ATOM 742 N N . GLN A 1 93 ? -7.032 -7.400 14.507 1.00 76.62 93 GLN A N 1
ATOM 743 C CA . GLN A 1 93 ? -6.810 -8.836 14.284 1.00 76.62 93 GLN A CA 1
ATOM 744 C C . GLN A 1 93 ? -7.253 -9.696 15.476 1.00 76.62 93 GLN A C 1
ATOM 746 O O . GLN A 1 93 ? -7.766 -10.796 15.286 1.00 76.62 93 GLN A O 1
ATOM 751 N N . MET A 1 94 ? -7.106 -9.198 16.709 1.00 68.12 94 MET A N 1
ATOM 752 C CA . MET A 1 94 ? -7.641 -9.899 17.882 1.00 68.12 94 MET A CA 1
ATOM 753 C C . MET A 1 94 ? -9.171 -9.837 17.938 1.00 68.12 94 MET A C 1
ATOM 755 O O . MET A 1 94 ? -9.804 -10.773 18.416 1.00 68.12 94 MET A O 1
ATOM 759 N N . ALA A 1 95 ? -9.772 -8.754 17.439 1.00 64.50 95 ALA A N 1
ATOM 760 C CA . ALA A 1 95 ? -11.223 -8.584 17.402 1.00 64.50 95 ALA A CA 1
ATOM 761 C C . ALA A 1 95 ? -11.894 -9.398 16.280 1.00 64.50 95 ALA A C 1
ATOM 763 O O . ALA A 1 95 ? -13.038 -9.814 16.434 1.00 64.50 95 ALA A O 1
ATOM 764 N N . SER A 1 96 ? -11.189 -9.670 15.177 1.00 63.69 96 SER A N 1
ATOM 765 C CA . SER A 1 96 ? -11.670 -10.537 14.092 1.00 63.69 96 SER A CA 1
ATOM 766 C C . SER A 1 96 ? -11.527 -12.031 14.398 1.00 63.69 96 SER A C 1
ATOM 768 O O . SER A 1 96 ? -11.856 -12.866 13.556 1.00 63.69 96 SER A O 1
ATOM 770 N N . PHE A 1 97 ? -11.041 -12.387 15.590 1.00 63.84 97 PHE A N 1
ATOM 771 C CA . PHE A 1 97 ? -10.955 -13.769 16.037 1.00 63.84 97 PHE A CA 1
ATOM 772 C C . PHE A 1 97 ? -12.350 -14.278 16.420 1.00 63.84 97 PHE A C 1
ATOM 774 O O . PHE A 1 97 ? -12.814 -14.134 17.552 1.00 63.84 97 PHE A O 1
ATOM 781 N N . GLY A 1 98 ? -13.049 -14.870 15.452 1.00 61.09 98 GLY A N 1
ATOM 782 C CA . GLY A 1 98 ? -14.296 -15.580 15.711 1.00 61.09 98 GLY A CA 1
ATOM 783 C C . GLY A 1 98 ? -14.019 -16.846 16.523 1.00 61.09 98 GLY A C 1
ATOM 784 O O . GLY A 1 98 ? -13.298 -17.726 16.060 1.00 61.09 98 GLY A O 1
ATOM 785 N N . THR A 1 99 ? -14.588 -16.954 17.726 1.00 61.31 99 THR A N 1
ATOM 786 C CA . THR A 1 99 ? -14.582 -18.210 18.492 1.00 61.31 99 THR A CA 1
ATOM 787 C C . THR A 1 99 ? -15.930 -18.905 18.326 1.00 61.31 99 THR A C 1
ATOM 789 O O . THR A 1 99 ? -16.978 -18.289 18.512 1.00 61.31 99 THR A O 1
ATOM 792 N N . THR A 1 100 ? -15.926 -20.188 17.978 1.00 63.09 100 THR A N 1
ATOM 793 C CA . THR A 1 100 ? -17.150 -20.999 17.844 1.00 63.09 100 THR A CA 1
ATOM 794 C C . THR A 1 100 ? -17.566 -21.669 19.150 1.00 63.09 100 THR A C 1
ATOM 796 O O . THR A 1 100 ? -18.716 -22.073 19.294 1.00 63.09 100 THR A O 1
ATOM 799 N N . THR A 1 101 ? -16.655 -21.792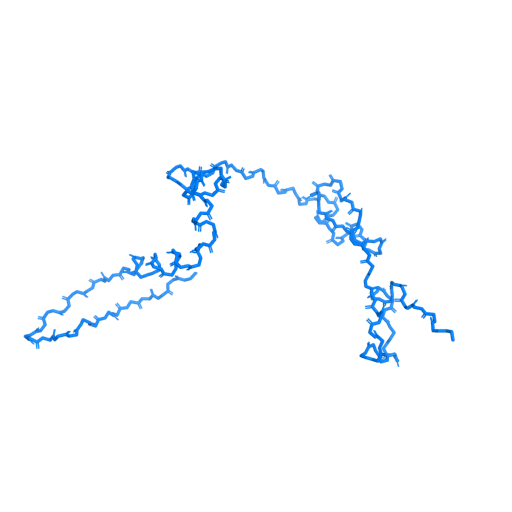 20.117 1.00 60.97 101 THR A N 1
ATOM 800 C CA . THR A 1 101 ? -16.884 -22.561 21.347 1.00 60.97 101 THR A CA 1
ATOM 801 C C . THR A 1 101 ? -16.333 -21.835 22.567 1.00 60.97 101 THR A C 1
ATOM 803 O O . THR A 1 101 ? -15.143 -21.538 22.638 1.00 60.97 101 THR A O 1
ATOM 806 N N . VAL A 1 102 ? -17.195 -21.594 23.558 1.00 64.00 102 VAL A N 1
ATOM 807 C CA . VAL A 1 102 ? -16.811 -21.094 24.884 1.00 64.00 102 VAL A CA 1
ATOM 808 C C . VAL A 1 102 ? -16.881 -22.262 25.864 1.00 64.00 102 VAL A C 1
ATOM 810 O O . VAL A 1 102 ? -17.968 -22.663 26.269 1.00 64.00 102 VAL A O 1
ATOM 813 N N . VAL A 1 103 ? -15.731 -22.816 26.250 1.00 65.31 103 VAL A N 1
ATOM 814 C CA . VAL A 1 103 ? -15.658 -23.862 27.282 1.00 65.31 103 VAL A CA 1
ATOM 815 C C . VAL A 1 103 ? -15.462 -23.187 28.640 1.00 65.31 103 VAL A C 1
ATOM 817 O O . VAL A 1 103 ? -14.416 -22.591 28.895 1.00 65.31 103 VAL A O 1
ATOM 820 N N . ARG A 1 104 ? -16.484 -23.234 29.503 1.00 60.88 104 ARG A N 1
ATOM 821 C CA . ARG A 1 104 ? -16.404 -22.767 30.897 1.00 60.88 104 ARG A CA 1
ATOM 822 C C . ARG A 1 104 ? -16.215 -23.970 31.819 1.00 60.88 104 ARG A C 1
ATOM 824 O O . ARG A 1 104 ? -17.192 -24.608 32.193 1.00 60.88 104 ARG A O 1
ATOM 831 N N . GLU A 1 105 ? -14.975 -24.268 32.186 1.00 63.16 105 GLU A N 1
ATOM 832 C CA . GLU A 1 105 ? -14.674 -25.166 33.310 1.00 63.16 105 GLU A CA 1
ATOM 833 C C . GLU A 1 105 ? -14.498 -24.358 34.608 1.00 63.16 105 GLU A C 1
ATOM 835 O O . GLU A 1 105 ? -14.273 -23.144 34.574 1.00 63.16 105 GLU A O 1
ATOM 840 N N . ALA A 1 106 ? -14.658 -25.018 35.761 1.00 74.38 106 ALA A N 1
ATOM 841 C CA . ALA A 1 106 ? -14.541 -24.388 37.077 1.00 74.38 106 ALA A CA 1
ATOM 842 C C . ALA A 1 106 ? -13.188 -23.670 37.258 1.00 74.38 106 ALA A C 1
ATOM 844 O O . ALA A 1 106 ? -12.161 -24.162 36.803 1.00 74.38 106 ALA A O 1
ATOM 845 N N . PHE A 1 107 ? -13.236 -22.502 37.917 1.00 63.78 107 PHE A N 1
ATOM 846 C CA . PHE A 1 107 ? -12.146 -21.544 38.180 1.00 63.78 107 PHE A CA 1
ATOM 847 C C . PHE A 1 107 ? -10.878 -21.730 37.327 1.00 63.78 107 PHE A C 1
ATOM 849 O O . PHE A 1 107 ? -9.830 -22.157 37.809 1.00 63.78 107 PHE A O 1
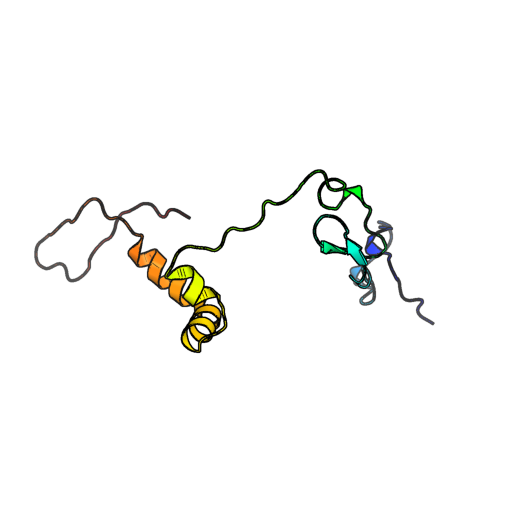ATOM 856 N N . MET A 1 108 ? -10.970 -21.355 36.051 1.00 68.50 108 MET A N 1
ATOM 857 C CA . MET A 1 108 ? -9.820 -21.270 35.158 1.00 68.50 108 MET A CA 1
ATOM 858 C C . MET A 1 108 ? -9.485 -19.785 34.924 1.00 68.50 108 MET A C 1
ATOM 860 O O . MET A 1 108 ? -10.250 -19.097 34.249 1.00 68.50 108 MET A O 1
ATOM 864 N N . PRO A 1 109 ? -8.379 -19.246 35.483 1.00 64.12 109 PRO A N 1
ATOM 865 C CA . PRO A 1 109 ? -8.006 -17.832 35.327 1.00 64.12 109 PRO A CA 1
ATOM 866 C C . PRO A 1 109 ? -7.474 -17.501 33.922 1.00 64.12 109 PRO A C 1
ATOM 868 O O . PRO A 1 109 ? -7.127 -16.359 33.632 1.00 64.12 109 PRO A O 1
ATOM 871 N N . THR A 1 110 ? -7.391 -18.502 33.048 1.00 63.38 110 THR A N 1
ATOM 872 C CA . THR A 1 110 ? -6.899 -18.411 31.678 1.00 63.38 110 THR A CA 1
ATOM 873 C C . THR A 1 110 ? -8.011 -18.766 30.698 1.00 63.38 110 THR A C 1
ATOM 875 O O . THR A 1 110 ? -8.620 -19.829 30.774 1.00 63.38 110 THR A O 1
ATOM 878 N N . PHE A 1 111 ? -8.273 -17.887 29.734 1.00 58.28 111 PHE A N 1
ATOM 879 C CA . PHE A 1 111 ? -9.137 -18.210 28.603 1.00 58.28 111 PHE A CA 1
ATOM 880 C C . PHE A 1 111 ? -8.284 -18.843 27.496 1.00 58.28 111 PHE A C 1
ATOM 882 O O . PHE A 1 111 ? -7.251 -18.300 27.105 1.00 58.28 111 PHE A O 1
ATOM 889 N N . LYS A 1 112 ? -8.689 -20.020 27.009 1.00 62.41 112 LYS A N 1
ATOM 890 C CA . LYS A 1 112 ? -8.067 -20.682 25.854 1.00 62.41 112 LYS A CA 1
ATOM 891 C C . LYS A 1 112 ? -8.916 -20.401 24.622 1.00 62.41 112 LYS A C 1
ATOM 893 O O . LYS A 1 112 ? -10.098 -20.729 24.607 1.00 62.41 112 LYS A O 1
ATOM 898 N N . ILE A 1 113 ? -8.312 -19.798 23.604 1.00 58.91 113 ILE A N 1
ATOM 899 C CA . ILE A 1 113 ? -8.964 -19.528 22.320 1.00 58.91 113 ILE A CA 1
ATOM 900 C C . ILE A 1 113 ? -8.427 -20.545 21.310 1.00 58.91 113 ILE A C 1
ATOM 902 O O . ILE A 1 113 ? -7.220 -20.618 21.092 1.00 58.91 113 ILE A O 1
ATOM 906 N N . GLN A 1 114 ? -9.318 -21.339 20.717 1.00 56.47 114 GLN A N 1
ATOM 907 C CA . GLN A 1 114 ? -9.024 -22.197 19.567 1.00 56.47 114 GLN A CA 1
ATOM 908 C C . GLN A 1 114 ? -9.802 -21.664 18.362 1.00 56.47 114 GLN A C 1
ATOM 910 O O . GLN A 1 114 ? -11.025 -21.588 18.404 1.00 56.47 114 GLN A O 1
ATOM 915 N N . GLY A 1 115 ? -9.094 -21.292 17.297 1.00 61.56 115 GLY A N 1
ATOM 916 C CA . GLY A 1 115 ? -9.686 -20.807 16.050 1.00 61.56 115 GLY A CA 1
ATOM 917 C C . GLY A 1 115 ? -8.662 -20.786 14.915 1.00 61.56 115 GLY A C 1
ATOM 918 O O . GLY A 1 115 ? -7.464 -20.951 15.153 1.00 61.56 115 GLY A O 1
ATOM 919 N N . GLN A 1 116 ? -9.137 -20.620 13.680 1.00 56.47 116 GLN A N 1
ATOM 920 C CA . GLN A 1 116 ? -8.285 -20.470 12.497 1.00 56.47 116 GLN A CA 1
ATOM 921 C C . GLN A 1 116 ? -7.925 -18.995 12.284 1.00 56.47 116 GLN A C 1
ATOM 923 O O . GLN A 1 116 ? -8.795 -18.127 12.331 1.00 56.47 116 GLN A O 1
ATOM 928 N N . ILE A 1 117 ? -6.642 -18.720 12.037 1.00 56.25 117 ILE A N 1
ATOM 929 C CA . ILE A 1 117 ? -6.158 -17.389 11.658 1.00 56.25 117 ILE A CA 1
ATOM 930 C C . ILE A 1 117 ? -6.391 -17.227 10.155 1.00 56.25 117 ILE A C 1
ATOM 932 O O . ILE A 1 117 ? -5.748 -17.915 9.363 1.00 56.25 117 ILE A O 1
ATOM 936 N N . TYR A 1 118 ? -7.297 -16.331 9.766 1.00 52.69 118 TYR A N 1
ATOM 937 C CA . TYR A 1 118 ? -7.444 -15.909 8.373 1.00 52.69 118 TYR A CA 1
ATOM 938 C C . TYR A 1 118 ? -6.581 -14.661 8.141 1.00 52.69 118 TYR A C 1
ATOM 940 O O . TYR A 1 118 ? -6.741 -13.665 8.849 1.00 52.69 118 TYR A O 1
ATOM 948 N N . HIS A 1 119 ? -5.652 -14.747 7.184 1.00 50.06 119 HIS A N 1
ATOM 949 C CA . HIS A 1 119 ? -4.821 -13.644 6.692 1.00 50.06 119 HIS A CA 1
ATOM 950 C C . HIS A 1 119 ? -5.233 -13.259 5.275 1.00 50.06 119 HIS A C 1
ATOM 952 O O . HIS A 1 119 ? -5.516 -14.188 4.485 1.00 50.06 119 HIS A O 1
#

Foldseek 3Di:
DDDQQAQCVLVDDVVDDCVVRPSNDNADQCDQDDQPRGRHGPNDDCCVPCNVNPNHDDPDDQDDPPVNVLCVCPDPNNVVCVVCVVVVVVVVQVVPQDAPDFDDDPDDPDGDGDGDRDD

pLDDT: mean 74.84, std 13.57, range [34.38, 97.38]

Sequence (119 aa):
MWQGLYLEAFGYDPIKDYWLHPEAAIGKMNVVFKYCRAKISKCETLEMFCSNGSVKLPSLDQPPEPLYSLISGVTLESIHFLQNNRKYNACLQMASFGTTTVVREAFMPTFKIQGQIYH

Organism: Araneus ventricosus (NCBI:txid182803)